Protein AF-A0A4Y8SLQ5-F1 (afdb_monomer)

Organism: NCBI:txid1524096

Structure (mmCIF, N/CA/C/O backbone):
data_AF-A0A4Y8SLQ5-F1
#
_entry.id   AF-A0A4Y8SLQ5-F1
#
loop_
_atom_site.group_PDB
_atom_site.id
_atom_site.type_symbol
_atom_site.label_atom_id
_atom_site.label_alt_id
_atom_site.label_comp_id
_atom_site.label_asym_id
_atom_site.label_entity_id
_atom_site.label_seq_id
_atom_site.pdbx_PDB_ins_code
_atom_site.Cartn_x
_atom_site.Cartn_y
_atom_site.Cartn_z
_atom_site.occupancy
_atom_site.B_iso_or_equiv
_atom_site.auth_seq_id
_atom_site.auth_comp_id
_atom_site.auth_asym_id
_atom_site.auth_atom_id
_atom_site.pdbx_PDB_model_num
ATOM 1 N N . MET A 1 1 ? 5.761 4.054 -5.992 1.00 87.19 1 MET A N 1
ATOM 2 C CA . MET A 1 1 ? 6.271 2.686 -5.705 1.00 87.19 1 MET A CA 1
ATOM 3 C C . MET A 1 1 ? 5.225 1.881 -4.939 1.00 87.19 1 MET A C 1
ATOM 5 O O . MET A 1 1 ? 4.537 2.465 -4.105 1.00 87.19 1 MET A O 1
ATOM 9 N N . ILE A 1 2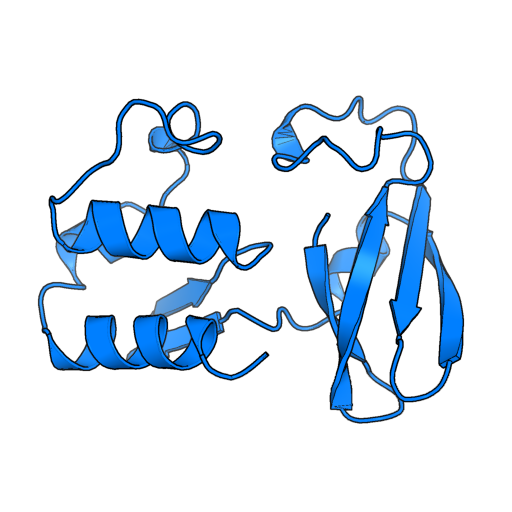 ? 5.124 0.572 -5.195 1.00 90.75 2 ILE A N 1
ATOM 10 C CA . ILE A 1 2 ? 4.231 -0.358 -4.487 1.00 90.75 2 ILE A CA 1
ATOM 11 C C . ILE A 1 2 ? 5.055 -1.483 -3.846 1.00 90.75 2 ILE A C 1
ATOM 13 O O . ILE A 1 2 ? 5.868 -2.119 -4.512 1.00 90.75 2 ILE A O 1
ATOM 17 N N . GLU A 1 3 ? 4.830 -1.748 -2.564 1.00 93.19 3 GLU A N 1
ATOM 18 C CA . GLU A 1 3 ? 5.433 -2.850 -1.815 1.00 93.19 3 GLU A CA 1
ATOM 19 C C . GLU A 1 3 ? 4.540 -4.092 -1.884 1.00 93.19 3 GLU A C 1
ATOM 21 O O . GLU A 1 3 ? 3.378 -4.089 -1.461 1.00 93.19 3 GLU A O 1
ATOM 26 N N . VAL A 1 4 ? 5.102 -5.176 -2.411 1.00 95.06 4 VAL A N 1
ATOM 27 C CA . VAL A 1 4 ? 4.393 -6.427 -2.684 1.00 95.06 4 VAL A CA 1
ATOM 28 C C . VAL A 1 4 ? 5.141 -7.646 -2.164 1.00 95.06 4 VAL A C 1
ATOM 30 O O . VAL A 1 4 ? 6.337 -7.605 -1.887 1.00 95.06 4 VAL A O 1
ATOM 33 N N . VAL A 1 5 ? 4.443 -8.772 -2.083 1.00 95.38 5 VAL A N 1
ATOM 34 C CA . VAL A 1 5 ? 5.014 -10.075 -1.751 1.00 95.38 5 VAL A CA 1
ATOM 35 C C . VAL A 1 5 ? 5.550 -10.736 -3.021 1.00 95.38 5 VAL A C 1
ATOM 37 O O . VAL A 1 5 ? 4.835 -10.904 -4.010 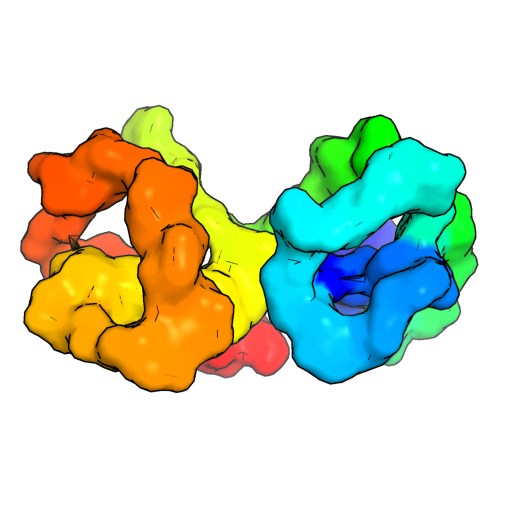1.00 95.38 5 VAL A O 1
ATOM 40 N N . CYS A 1 6 ? 6.816 -11.150 -2.996 1.00 95.00 6 CYS A N 1
ATOM 41 C CA . CYS A 1 6 ? 7.435 -11.912 -4.073 1.00 95.00 6 CYS A CA 1
ATOM 42 C C . CYS A 1 6 ? 6.800 -13.303 -4.187 1.00 95.00 6 CYS A C 1
ATOM 44 O O . CYS A 1 6 ? 6.898 -14.110 -3.263 1.00 95.00 6 CYS A O 1
ATOM 46 N N . SER A 1 7 ? 6.251 -13.634 -5.356 1.00 91.81 7 SER A N 1
ATOM 47 C CA . SER A 1 7 ? 5.664 -14.957 -5.612 1.00 91.81 7 SER A CA 1
ATOM 48 C C . SER A 1 7 ? 6.673 -16.112 -5.595 1.00 91.81 7 SER A C 1
ATOM 50 O O . SER A 1 7 ? 6.269 -17.261 -5.470 1.00 91.81 7 SER A O 1
ATOM 52 N N . SER A 1 8 ? 7.976 -15.834 -5.710 1.00 93.25 8 SER A N 1
ATOM 53 C CA . SER A 1 8 ? 9.020 -16.868 -5.752 1.00 93.25 8 SER A CA 1
ATOM 54 C C . SER A 1 8 ? 9.654 -17.179 -4.395 1.00 93.25 8 SER A C 1
ATOM 56 O O . SER A 1 8 ? 10.052 -18.316 -4.176 1.00 93.25 8 SER A O 1
ATOM 58 N N . CYS A 1 9 ? 9.769 -16.203 -3.489 1.00 94.19 9 CYS A N 1
ATOM 59 C CA . CYS A 1 9 ? 10.438 -16.398 -2.192 1.00 94.19 9 CYS A CA 1
ATOM 60 C C . CYS A 1 9 ? 9.629 -15.917 -0.985 1.00 94.19 9 CYS A C 1
ATOM 62 O O . CYS A 1 9 ? 10.154 -15.897 0.124 1.00 94.19 9 CYS A O 1
ATOM 64 N N . THR A 1 10 ? 8.390 -15.465 -1.212 1.00 93.75 10 THR A N 1
ATOM 65 C CA . THR A 1 10 ? 7.437 -14.977 -0.199 1.00 93.75 10 THR A CA 1
ATOM 66 C C . THR A 1 10 ? 7.935 -13.816 0.671 1.00 93.75 10 THR A C 1
ATOM 68 O O . THR A 1 10 ? 7.291 -13.471 1.658 1.00 93.75 10 THR A O 1
ATOM 71 N N . LYS A 1 11 ? 9.075 -13.204 0.329 1.00 93.12 11 LYS A N 1
ATOM 72 C CA . LYS A 1 11 ? 9.599 -11.993 0.971 1.00 93.12 11 LYS A CA 1
ATOM 73 C C . LYS A 1 11 ? 9.121 -10.733 0.257 1.00 93.12 11 LYS A C 1
ATOM 75 O O . LYS A 1 11 ? 8.597 -10.802 -0.855 1.00 93.12 11 LYS A O 1
ATOM 80 N N . SER A 1 12 ? 9.339 -9.585 0.888 1.00 91.50 12 SER A N 1
ATOM 81 C CA . SER A 1 12 ? 9.003 -8.280 0.328 1.00 91.50 12 SER A CA 1
ATOM 82 C C . SER A 1 12 ? 9.763 -8.001 -0.973 1.00 91.50 12 SER A C 1
ATOM 84 O O . SER A 1 12 ? 10.924 -8.373 -1.159 1.00 91.50 12 SER A O 1
ATOM 86 N N . ALA A 1 13 ? 9.072 -7.358 -1.899 1.00 94.75 13 ALA A N 1
ATOM 87 C CA . ALA A 1 13 ? 9.555 -6.919 -3.194 1.00 94.75 13 ALA A CA 1
ATOM 88 C C . ALA A 1 13 ? 8.897 -5.583 -3.549 1.00 94.75 13 ALA A C 1
ATOM 90 O O . ALA A 1 13 ? 7.935 -5.153 -2.909 1.00 94.75 13 ALA A O 1
ATOM 91 N N . LEU A 1 14 ? 9.430 -4.929 -4.575 1.00 93.12 14 LEU A N 1
ATOM 92 C CA . LEU A 1 14 ? 8.988 -3.614 -5.011 1.00 93.12 14 LEU A CA 1
ATOM 93 C C . LEU A 1 14 ? 8.488 -3.679 -6.448 1.00 93.12 14 LEU A C 1
ATOM 95 O O . LEU A 1 14 ? 9.106 -4.320 -7.295 1.00 93.12 14 LEU A O 1
ATOM 99 N N . LEU A 1 15 ? 7.393 -2.976 -6.708 1.00 92.25 15 LEU A N 1
ATOM 100 C CA . LEU A 1 15 ? 6.952 -2.564 -8.032 1.00 92.25 15 LEU A CA 1
ATOM 101 C C . LEU A 1 15 ? 7.216 -1.063 -8.166 1.00 92.25 15 LEU A C 1
ATOM 103 O O . LEU A 1 15 ? 6.715 -0.247 -7.382 1.00 92.25 15 LEU A O 1
ATOM 107 N N . ILE A 1 16 ? 8.017 -0.695 -9.155 1.00 89.62 16 ILE A N 1
ATOM 108 C CA . ILE A 1 16 ? 8.427 0.684 -9.419 1.00 89.62 16 ILE A CA 1
ATOM 109 C C . ILE A 1 16 ? 7.930 1.048 -10.810 1.00 89.62 16 ILE A C 1
ATOM 111 O O . ILE A 1 16 ? 8.101 0.277 -11.745 1.00 89.62 16 ILE A O 1
ATOM 115 N N . HIS A 1 17 ? 7.277 2.196 -10.948 1.00 87.56 17 HIS A N 1
ATOM 116 C CA . HIS A 1 17 ? 6.856 2.669 -12.259 1.00 87.56 17 HIS A CA 1
ATOM 117 C C . HIS A 1 17 ? 8.097 3.070 -13.064 1.00 87.56 17 HIS A C 1
ATOM 119 O O . HIS A 1 17 ? 8.899 3.856 -12.560 1.00 87.56 17 HIS A O 1
ATOM 125 N N . SER A 1 18 ? 8.268 2.541 -14.277 1.00 84.06 18 SER A N 1
ATOM 126 C CA . SER A 1 18 ? 9.534 2.652 -15.024 1.00 84.06 18 SER A CA 1
ATOM 127 C C . SER A 1 18 ? 9.914 4.090 -15.385 1.00 84.06 18 SER A C 1
ATOM 129 O O . SER A 1 18 ? 11.090 4.411 -15.503 1.00 84.06 18 SER A O 1
ATOM 131 N N . GLU A 1 19 ? 8.920 4.963 -15.548 1.00 79.06 19 GLU A N 1
ATOM 132 C CA . GLU A 1 19 ? 9.119 6.358 -15.969 1.00 79.06 19 GLU A CA 1
ATOM 133 C C . GLU A 1 19 ? 8.915 7.372 -14.838 1.00 79.06 19 GLU A C 1
ATOM 135 O O . GLU A 1 19 ? 9.105 8.571 -15.036 1.00 79.06 19 GLU A O 1
ATOM 140 N N . ALA A 1 20 ? 8.530 6.919 -13.640 1.00 73.69 20 ALA A N 1
ATOM 141 C CA . ALA A 1 20 ? 8.365 7.834 -12.518 1.00 73.69 20 ALA A CA 1
ATOM 142 C C . ALA A 1 20 ? 9.707 8.017 -11.797 1.00 73.69 20 ALA A C 1
ATOM 144 O O . ALA A 1 20 ? 10.390 7.026 -11.521 1.00 73.69 20 ALA A O 1
ATOM 145 N N . PRO A 1 21 ? 10.081 9.252 -11.417 1.00 70.81 21 PRO A N 1
ATOM 146 C CA . PRO A 1 21 ? 11.204 9.464 -10.519 1.00 70.81 21 PRO A CA 1
ATOM 147 C C . PRO A 1 21 ? 11.043 8.632 -9.242 1.00 70.81 21 PRO A C 1
ATOM 149 O O . PRO A 1 21 ? 9.950 8.533 -8.685 1.00 70.81 21 PRO A O 1
ATOM 152 N N . VAL A 1 22 ? 12.146 8.079 -8.731 1.00 67.06 22 VAL A N 1
ATOM 153 C CA . VAL A 1 22 ? 12.153 7.248 -7.507 1.00 67.06 22 VAL A CA 1
ATOM 154 C C . VAL A 1 22 ? 11.618 8.012 -6.285 1.00 67.06 22 VAL A C 1
ATOM 156 O O . VAL A 1 22 ? 11.147 7.409 -5.325 1.00 67.06 22 VAL A O 1
ATOM 159 N N . THR A 1 23 ? 11.649 9.344 -6.337 1.00 67.81 23 THR A N 1
ATOM 160 C CA . THR A 1 23 ? 11.131 10.254 -5.310 1.00 67.81 23 THR A CA 1
ATOM 161 C C . THR A 1 23 ? 9.603 10.365 -5.286 1.00 67.81 23 THR A C 1
ATOM 163 O O . THR A 1 23 ? 9.061 10.931 -4.340 1.00 67.81 23 THR A O 1
ATOM 166 N N . VAL A 1 24 ? 8.891 9.837 -6.290 1.00 67.06 24 VAL A N 1
ATOM 167 C CA . VAL A 1 24 ? 7.422 9.854 -6.332 1.00 67.06 24 VAL A CA 1
ATOM 168 C C . VAL A 1 24 ? 6.860 8.765 -5.418 1.00 67.06 24 VAL A C 1
ATOM 170 O O . VAL A 1 24 ? 6.868 7.565 -5.726 1.00 67.06 24 VAL A O 1
ATOM 173 N N . GLU A 1 25 ? 6.330 9.195 -4.275 1.00 67.12 25 GLU A N 1
ATOM 174 C CA . GLU A 1 25 ? 5.692 8.301 -3.307 1.00 67.12 25 GLU A CA 1
ATOM 175 C C . GLU A 1 25 ? 4.265 7.917 -3.718 1.00 67.12 25 GLU A C 1
ATOM 177 O O . GLU A 1 25 ? 3.864 6.762 -3.538 1.00 67.12 25 GLU A O 1
ATOM 182 N N . HIS A 1 26 ? 3.520 8.854 -4.312 1.00 69.44 26 HIS A N 1
ATOM 183 C CA . HIS A 1 26 ? 2.114 8.712 -4.706 1.00 69.44 26 HIS A CA 1
ATOM 184 C C . HIS A 1 26 ? 2.040 8.433 -6.199 1.00 69.44 26 HIS A C 1
ATOM 186 O O . HIS A 1 26 ? 2.258 9.295 -7.037 1.00 69.44 26 HIS A O 1
ATOM 192 N N . PHE A 1 27 ? 1.727 7.196 -6.555 1.00 64.31 27 PHE A N 1
ATOM 193 C CA . PHE A 1 27 ? 1.617 6.776 -7.954 1.00 64.31 27 PHE A CA 1
ATOM 194 C C . PHE A 1 27 ? 0.237 7.113 -8.561 1.00 64.31 27 PHE A C 1
ATOM 196 O O . PHE A 1 27 ? -0.018 6.771 -9.710 1.00 64.31 27 PHE A O 1
ATOM 203 N N . LEU A 1 28 ? -0.654 7.757 -7.792 1.00 62.59 28 LEU A N 1
ATOM 204 C CA . LEU A 1 28 ? -1.993 8.170 -8.234 1.00 62.59 28 LEU A CA 1
ATOM 205 C C . LEU A 1 28 ? -1.958 9.330 -9.244 1.00 62.59 28 LEU A C 1
ATOM 207 O O . LEU A 1 28 ? -2.942 9.527 -9.952 1.00 62.59 28 LEU A O 1
ATOM 211 N N . ASP A 1 29 ? -0.825 10.031 -9.339 1.00 55.25 29 ASP A N 1
ATOM 212 C CA . ASP A 1 29 ? -0.604 11.158 -10.256 1.00 55.25 29 ASP A CA 1
ATOM 213 C C . ASP A 1 29 ? 0.192 10.769 -11.513 1.00 55.25 29 ASP A C 1
ATOM 215 O O . ASP A 1 29 ? 0.564 11.633 -12.308 1.00 55.25 29 ASP A O 1
ATOM 219 N N . ILE A 1 30 ? 0.511 9.484 -11.696 1.00 61.94 30 ILE A N 1
ATOM 220 C CA . ILE A 1 30 ? 1.301 9.045 -12.847 1.00 61.94 30 ILE A CA 1
ATOM 221 C C . ILE A 1 30 ? 0.406 9.009 -14.086 1.00 61.94 30 ILE A C 1
ATOM 223 O O . ILE A 1 30 ? -0.663 8.395 -14.079 1.00 61.94 30 ILE A O 1
ATOM 227 N N . ASP A 1 31 ? 0.865 9.670 -15.149 1.00 56.09 31 ASP A N 1
ATOM 228 C CA . ASP A 1 31 ? 0.221 9.650 -16.457 1.00 56.09 31 ASP A CA 1
ATOM 229 C C . ASP A 1 31 ? 0.062 8.200 -16.947 1.00 56.09 31 ASP A C 1
ATOM 231 O O . ASP A 1 31 ? 1.025 7.442 -17.052 1.00 56.09 31 ASP A O 1
ATOM 235 N N . TYR A 1 32 ? -1.177 7.811 -17.252 1.00 55.62 32 TYR A N 1
ATOM 236 C CA . TYR A 1 32 ? -1.563 6.455 -17.665 1.00 55.62 32 TYR A CA 1
ATOM 237 C C . TYR A 1 32 ? -1.013 6.049 -19.047 1.00 55.62 32 TYR A C 1
ATOM 239 O O . TYR A 1 32 ? -1.353 4.969 -19.552 1.00 55.62 32 TYR A O 1
ATOM 247 N N . SER A 1 33 ? -0.222 6.918 -19.682 1.00 54.41 33 SER A N 1
ATOM 248 C CA . SER A 1 33 ? 0.432 6.693 -20.969 1.00 54.41 33 SER A CA 1
ATOM 249 C C . SER A 1 33 ? 1.493 5.593 -20.890 1.00 54.41 33 SER A C 1
ATOM 251 O O . SER A 1 33 ? 1.560 4.757 -21.794 1.00 54.41 33 SER A O 1
ATOM 253 N N . SER A 1 34 ? 2.227 5.503 -19.776 1.00 64.19 34 SER A N 1
ATOM 254 C CA . SER A 1 34 ? 3.107 4.373 -19.490 1.00 64.19 34 SER A CA 1
ATOM 255 C C . SER A 1 34 ? 2.464 3.448 -18.469 1.00 64.19 34 SER A C 1
ATOM 257 O O . SER A 1 34 ? 2.089 3.831 -17.367 1.00 64.19 34 SER A O 1
ATOM 259 N N . ARG A 1 35 ? 2.280 2.189 -18.864 1.00 77.69 35 ARG A N 1
ATOM 260 C CA . ARG A 1 35 ? 1.720 1.139 -17.999 1.00 77.69 35 ARG A CA 1
ATOM 261 C C . ARG A 1 35 ? 2.793 0.179 -17.523 1.00 77.69 35 ARG A C 1
ATOM 263 O O . ARG A 1 35 ? 2.463 -0.915 -17.080 1.00 77.69 35 ARG A O 1
ATOM 270 N N . ILE A 1 36 ? 4.061 0.547 -17.662 1.00 88.88 36 ILE A N 1
ATOM 271 C CA . ILE A 1 36 ? 5.180 -0.359 -17.456 1.00 88.88 36 ILE A CA 1
ATOM 272 C C . ILE A 1 36 ? 5.700 -0.213 -16.026 1.00 88.88 36 ILE A C 1
ATOM 274 O O . ILE A 1 36 ? 5.989 0.876 -15.532 1.00 88.88 36 ILE A O 1
ATOM 278 N N . TRP A 1 37 ? 5.805 -1.349 -15.345 1.00 90.88 37 TRP A N 1
ATOM 279 C CA . TRP A 1 37 ? 6.294 -1.444 -13.980 1.00 90.88 37 TRP A CA 1
ATOM 280 C C . TRP A 1 37 ? 7.443 -2.436 -13.902 1.00 90.88 37 TRP A C 1
ATOM 282 O O . TRP A 1 37 ? 7.406 -3.520 -14.480 1.00 90.88 37 TRP A O 1
ATOM 292 N N . GLU A 1 38 ? 8.457 -2.083 -13.132 1.00 92.81 38 GLU A N 1
ATOM 293 C CA . GLU A 1 38 ? 9.575 -2.948 -12.809 1.00 92.81 38 GLU A CA 1
ATOM 294 C C . GLU A 1 38 ? 9.328 -3.624 -11.466 1.00 92.81 38 GLU A C 1
ATOM 296 O O . GLU A 1 38 ? 9.247 -2.978 -10.420 1.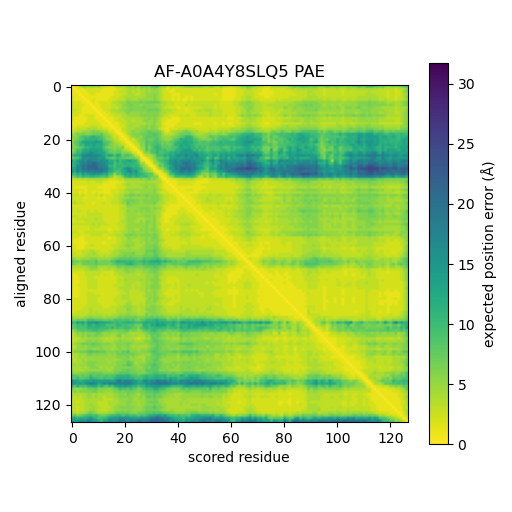00 92.81 38 GLU A O 1
ATOM 301 N N . PHE A 1 39 ? 9.224 -4.946 -11.494 1.00 94.31 39 PHE A N 1
ATOM 302 C CA . PHE A 1 39 ? 9.251 -5.782 -10.309 1.00 94.31 39 PHE A CA 1
ATOM 303 C C . PHE A 1 39 ? 10.697 -6.108 -9.943 1.00 94.31 39 PHE A C 1
ATOM 305 O O . PHE A 1 39 ? 11.433 -6.677 -10.750 1.00 94.31 39 PHE A O 1
ATOM 312 N N . ASN A 1 40 ? 11.067 -5.835 -8.695 1.00 94.25 40 ASN A N 1
ATOM 313 C CA . ASN A 1 40 ? 12.389 -6.105 -8.146 1.00 94.25 40 ASN A CA 1
ATOM 314 C C . ASN A 1 40 ? 12.269 -6.744 -6.754 1.00 94.25 40 ASN A C 1
ATOM 316 O O . ASN A 1 40 ? 11.805 -6.114 -5.801 1.00 94.25 40 ASN A O 1
ATOM 320 N N . CYS A 1 41 ? 12.718 -7.994 -6.607 1.00 94.94 41 CYS A N 1
ATOM 321 C CA . CYS A 1 41 ? 12.854 -8.642 -5.303 1.00 94.94 41 CYS A CA 1
ATOM 322 C C . CYS A 1 41 ? 14.317 -8.657 -4.857 1.00 94.94 41 CYS A C 1
ATOM 324 O O . CYS A 1 41 ? 15.149 -9.317 -5.474 1.00 94.94 41 CYS A O 1
ATOM 326 N N . ILE A 1 42 ? 14.621 -7.998 -3.740 1.00 90.00 42 ILE A N 1
ATOM 327 C CA . ILE A 1 42 ? 15.990 -7.923 -3.205 1.00 90.00 42 ILE A CA 1
ATOM 328 C C . ILE A 1 42 ? 16.466 -9.232 -2.557 1.00 90.00 42 ILE A C 1
ATOM 330 O O . ILE A 1 42 ? 17.664 -9.453 -2.441 1.00 90.00 42 ILE A O 1
ATOM 334 N N . HIS A 1 43 ? 15.546 -10.119 -2.161 1.00 93.62 43 HIS A N 1
ATOM 335 C CA . HIS A 1 43 ? 15.887 -11.360 -1.459 1.00 93.62 43 HIS A CA 1
ATOM 336 C C . HIS A 1 43 ? 16.274 -12.504 -2.398 1.00 93.62 43 HIS A C 1
ATOM 338 O O . HIS A 1 43 ? 17.249 -13.200 -2.144 1.00 93.62 43 HIS A O 1
ATOM 344 N N . CYS A 1 44 ? 15.508 -12.714 -3.473 1.00 95.38 44 CYS A N 1
ATOM 345 C CA . CYS A 1 44 ? 15.796 -13.758 -4.466 1.00 95.38 44 CYS A CA 1
ATOM 346 C C . CYS A 1 44 ? 16.360 -13.206 -5.780 1.00 95.38 44 CYS A C 1
ATOM 348 O O . CYS A 1 44 ? 16.532 -13.960 -6.732 1.00 95.38 44 CYS A O 1
ATOM 350 N N . LEU A 1 45 ? 16.603 -11.892 -5.848 1.00 94.75 45 LEU A N 1
ATOM 351 C CA . LEU A 1 45 ? 17.143 -11.174 -7.008 1.00 94.75 45 LEU A CA 1
ATOM 352 C C . LEU A 1 45 ? 16.298 -11.283 -8.286 1.00 94.75 45 LEU A C 1
ATOM 354 O O . LEU A 1 45 ? 16.744 -10.876 -9.357 1.00 94.75 45 LEU A O 1
ATOM 358 N N . LYS A 1 46 ? 15.064 -11.790 -8.191 1.00 94.50 46 LYS A N 1
ATOM 359 C CA . LYS A 1 46 ? 14.142 -11.855 -9.322 1.00 94.50 46 LYS A CA 1
ATOM 360 C C . LYS A 1 46 ? 13.773 -10.445 -9.773 1.00 94.50 46 LYS A C 1
ATOM 362 O O . LYS A 1 46 ? 13.307 -9.637 -8.965 1.00 94.50 46 LYS A O 1
ATOM 367 N N . ARG A 1 47 ? 13.937 -10.199 -11.072 1.00 95.25 47 ARG A N 1
ATOM 368 C CA . ARG A 1 47 ? 13.570 -8.955 -11.751 1.00 95.25 47 ARG A CA 1
ATOM 369 C C . ARG A 1 47 ? 12.693 -9.272 -12.948 1.00 95.25 47 ARG A C 1
ATOM 371 O O . ARG A 1 47 ? 12.956 -10.253 -13.643 1.00 95.25 47 ARG A O 1
ATOM 378 N N . MET A 1 48 ? 11.651 -8.485 -13.168 1.00 95.00 48 MET A N 1
ATOM 379 C CA . MET A 1 48 ? 10.822 -8.595 -14.367 1.00 95.00 48 MET A CA 1
ATOM 380 C C . MET A 1 48 ? 10.059 -7.305 -14.622 1.00 95.00 48 MET A C 1
ATOM 382 O O . MET A 1 48 ? 9.780 -6.547 -13.699 1.00 95.00 48 MET A O 1
ATOM 386 N N . THR A 1 49 ? 9.683 -7.096 -15.872 1.00 94.44 49 THR A N 1
ATOM 387 C CA . THR A 1 49 ? 8.790 -6.012 -16.266 1.00 94.44 49 THR A CA 1
ATOM 388 C C . THR A 1 49 ? 7.364 -6.543 -16.320 1.00 94.44 49 THR A C 1
ATOM 390 O O . THR A 1 49 ? 7.139 -7.654 -16.801 1.00 94.44 49 THR A O 1
ATOM 393 N N . VAL A 1 50 ? 6.408 -5.774 -15.808 1.00 92.62 50 VAL A N 1
ATOM 394 C CA . VAL A 1 50 ? 4.984 -6.121 -15.791 1.00 92.62 50 VAL A CA 1
ATOM 395 C C . VAL A 1 50 ? 4.145 -4.932 -16.235 1.00 92.62 50 VAL A C 1
ATOM 397 O O . VAL A 1 50 ? 4.538 -3.780 -16.047 1.00 92.62 50 VAL A O 1
ATOM 400 N N . LEU A 1 51 ? 2.974 -5.208 -16.805 1.00 90.25 51 LEU A N 1
ATOM 401 C CA . LEU A 1 51 ? 2.000 -4.160 -17.100 1.00 90.25 51 LEU A CA 1
ATOM 402 C C . LEU A 1 51 ? 1.206 -3.775 -15.843 1.00 90.25 51 LEU A C 1
ATOM 404 O O . LEU A 1 51 ? 1.057 -4.573 -14.914 1.00 90.25 51 LEU A O 1
ATOM 408 N N . TRP A 1 52 ? 0.645 -2.565 -15.823 1.00 85.88 52 TRP A N 1
ATOM 409 C CA . TRP A 1 52 ? -0.187 -2.054 -14.730 1.00 85.88 52 TRP A CA 1
ATOM 410 C C . TRP A 1 52 ? -1.292 -3.037 -14.333 1.00 85.88 52 TRP A C 1
ATOM 412 O O . TRP A 1 52 ? -1.501 -3.307 -13.152 1.00 85.88 52 TRP A O 1
ATOM 422 N N . GLU A 1 53 ? -1.978 -3.627 -15.306 1.00 86.62 53 GLU A N 1
ATOM 423 C CA . GLU A 1 53 ? -3.058 -4.585 -15.080 1.00 86.62 53 GLU A CA 1
ATOM 424 C C . GLU A 1 53 ? -2.568 -5.838 -14.342 1.00 86.62 53 GLU A C 1
ATOM 426 O O . GLU A 1 53 ? -3.314 -6.451 -13.576 1.00 86.62 53 GLU A O 1
ATOM 431 N N . GLU A 1 54 ? -1.299 -6.198 -14.527 1.00 90.19 54 GLU A N 1
ATOM 432 C CA . GLU A 1 54 ? -0.666 -7.352 -13.901 1.00 90.19 54 GLU A CA 1
ATOM 433 C C . GLU A 1 54 ? -0.179 -7.074 -12.482 1.00 90.19 54 GLU A C 1
ATOM 435 O O . GLU A 1 54 ? -0.048 -8.015 -11.699 1.00 90.19 54 GLU A O 1
ATOM 440 N N . THR A 1 55 ? 0.012 -5.805 -12.107 1.00 88.69 55 THR A N 1
ATOM 441 C CA . THR A 1 55 ? 0.361 -5.426 -10.725 1.00 88.69 55 THR A CA 1
ATOM 442 C C . THR A 1 55 ? -0.686 -5.917 -9.721 1.00 88.69 55 THR A C 1
ATOM 444 O O . THR A 1 55 ? -0.343 -6.314 -8.610 1.00 88.69 55 THR A O 1
ATOM 447 N N . LYS A 1 56 ? -1.956 -6.017 -10.141 1.00 87.44 56 LYS A N 1
ATOM 448 C CA . LYS A 1 56 ? -3.074 -6.530 -9.330 1.00 87.44 56 LYS A CA 1
ATOM 449 C C . LYS A 1 56 ? -2.938 -8.010 -8.960 1.00 87.44 56 LYS A C 1
ATOM 451 O O . LYS A 1 56 ? -3.609 -8.468 -8.041 1.00 87.44 56 LYS A O 1
ATOM 456 N N . LYS A 1 57 ? -2.089 -8.767 -9.667 1.00 90.81 57 LYS A N 1
ATOM 457 C CA . LYS A 1 57 ? -1.805 -10.181 -9.365 1.00 90.81 57 LYS A CA 1
ATOM 458 C C . LYS A 1 57 ? -0.902 -10.330 -8.134 1.00 90.81 57 LYS A C 1
ATOM 460 O O . LYS A 1 57 ? -0.826 -11.414 -7.559 1.00 90.81 57 LYS A O 1
ATOM 465 N N . PHE A 1 58 ? -0.205 -9.267 -7.733 1.00 93.12 58 PHE A N 1
ATOM 466 C CA . PHE A 1 58 ? 0.695 -9.288 -6.589 1.00 93.12 58 PHE A CA 1
ATOM 467 C C . PHE A 1 58 ? -0.062 -8.969 -5.299 1.00 93.12 58 PHE A C 1
ATOM 469 O O . PHE A 1 58 ? -0.859 -8.037 -5.228 1.00 93.12 58 PHE A O 1
ATOM 476 N N . SER A 1 59 ? 0.217 -9.731 -4.241 1.00 94.19 59 SER A N 1
ATOM 477 C CA . SER A 1 59 ? -0.283 -9.392 -2.908 1.00 94.19 59 SER A CA 1
ATOM 478 C C . SER A 1 59 ? 0.493 -8.212 -2.343 1.00 94.19 59 SER A C 1
ATOM 480 O O . SER A 1 59 ? 1.719 -8.241 -2.337 1.00 94.19 59 SER A O 1
ATOM 482 N N . LEU A 1 60 ? -0.212 -7.211 -1.818 1.00 94.12 60 LEU A N 1
ATOM 483 C CA . LEU A 1 60 ? 0.410 -6.120 -1.069 1.00 94.12 60 LEU A CA 1
ATOM 484 C C . LEU A 1 60 ? 1.058 -6.646 0.213 1.00 94.12 60 LEU A C 1
ATOM 486 O O . LEU A 1 60 ? 0.480 -7.496 0.896 1.00 94.12 60 LEU A O 1
ATOM 490 N N . THR A 1 61 ? 2.225 -6.100 0.550 1.00 93.94 61 THR A N 1
ATOM 491 C CA . THR A 1 61 ? 2.910 -6.395 1.818 1.00 93.94 61 THR A CA 1
ATOM 492 C C . THR A 1 61 ? 2.200 -5.727 2.992 1.00 93.94 61 THR A C 1
ATOM 494 O O . THR A 1 61 ? 2.021 -6.330 4.048 1.00 93.94 61 THR A O 1
ATOM 497 N N . ASN A 1 62 ? 1.737 -4.491 2.800 1.00 93.44 62 ASN A N 1
ATOM 498 C CA . ASN A 1 62 ? 1.123 -3.692 3.855 1.00 93.44 62 ASN A CA 1
ATOM 499 C C . ASN A 1 62 ? -0.394 -3.883 3.883 1.00 93.44 62 ASN A C 1
ATOM 501 O O . ASN A 1 62 ? -1.134 -2.959 3.555 1.00 93.44 62 ASN A O 1
ATOM 505 N N . LYS A 1 63 ? -0.874 -5.080 4.232 1.00 93.25 63 LYS A N 1
ATOM 506 C CA . LYS A 1 63 ? -2.312 -5.350 4.390 1.00 93.25 63 LYS A CA 1
ATOM 507 C C . LYS A 1 63 ? -2.620 -6.125 5.669 1.00 93.25 63 LYS A C 1
ATOM 509 O O . LYS A 1 63 ? -1.847 -6.987 6.074 1.00 93.25 63 LYS A O 1
ATOM 514 N N . VAL A 1 64 ? -3.769 -5.840 6.278 1.00 91.31 64 VAL A N 1
ATOM 515 C CA . VAL A 1 64 ? -4.315 -6.552 7.441 1.00 91.31 64 VAL A CA 1
ATOM 516 C C . VAL A 1 64 ? -5.799 -6.814 7.220 1.00 91.31 64 VAL A C 1
ATOM 518 O O . VAL A 1 64 ? -6.553 -5.913 6.851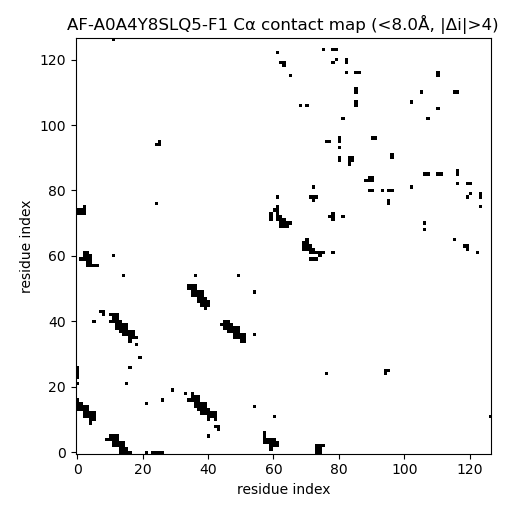 1.00 91.31 64 VAL A O 1
ATOM 521 N N . GLU A 1 65 ? -6.221 -8.043 7.495 1.00 90.62 65 GLU A N 1
ATOM 522 C CA . GLU A 1 65 ? -7.629 -8.436 7.522 1.00 90.62 65 GLU A CA 1
ATOM 523 C C . GLU A 1 65 ? -8.206 -8.215 8.929 1.00 90.62 65 GLU A C 1
ATOM 525 O O . GLU A 1 65 ? -7.648 -8.671 9.935 1.00 90.62 65 GLU A O 1
ATOM 530 N N . ILE A 1 66 ? -9.309 -7.470 9.015 1.00 85.06 66 ILE A N 1
ATOM 531 C CA . ILE A 1 66 ? -9.990 -7.094 10.259 1.00 85.06 66 ILE A CA 1
ATOM 532 C C . ILE A 1 66 ? -11.480 -7.391 10.088 1.00 85.06 66 ILE A C 1
ATOM 534 O O . ILE A 1 66 ? -12.238 -6.594 9.533 1.00 85.06 66 ILE A O 1
ATOM 538 N N . GLY A 1 67 ? -11.911 -8.560 10.568 1.00 82.62 67 GLY A N 1
ATOM 539 C CA . GLY A 1 67 ? -13.268 -9.044 10.316 1.00 82.62 67 GLY A CA 1
ATOM 540 C C . GLY A 1 67 ? -13.504 -9.191 8.812 1.00 82.62 67 GLY A C 1
ATOM 541 O O . GLY A 1 67 ? -12.770 -9.914 8.149 1.00 82.62 67 GLY A O 1
ATOM 542 N N . ASN A 1 68 ? -14.485 -8.461 8.280 1.00 85.69 68 ASN A N 1
ATOM 543 C CA . ASN A 1 68 ? -14.822 -8.468 6.850 1.00 85.69 68 ASN A CA 1
ATOM 544 C C . ASN A 1 68 ? -14.169 -7.316 6.063 1.00 85.69 68 ASN A C 1
ATOM 546 O O . ASN A 1 68 ? -14.497 -7.106 4.899 1.00 85.69 68 ASN A O 1
ATOM 550 N N . GLU A 1 69 ? -13.292 -6.533 6.695 1.00 87.69 69 GLU A N 1
ATOM 551 C CA . GLU A 1 69 ? -12.598 -5.413 6.061 1.00 87.69 69 GLU A CA 1
ATOM 552 C C . GLU A 1 69 ? -11.126 -5.767 5.834 1.00 87.69 69 GLU A C 1
ATOM 554 O O . GLU A 1 69 ? -10.476 -6.379 6.683 1.00 87.69 69 GLU A O 1
ATOM 559 N N . VAL A 1 70 ? -10.576 -5.321 4.707 1.00 91.81 70 VAL A N 1
ATOM 560 C CA . VAL A 1 70 ? -9.138 -5.387 4.436 1.00 91.81 70 VAL A CA 1
ATOM 561 C C . VAL A 1 70 ? -8.603 -3.968 4.451 1.00 91.81 70 VAL A C 1
ATOM 563 O O . VAL A 1 70 ? -8.950 -3.168 3.582 1.00 91.81 70 VAL A O 1
ATOM 566 N N . VAL A 1 71 ? -7.763 -3.658 5.434 1.00 92.62 71 VAL A N 1
ATOM 567 C CA . VAL A 1 71 ? -6.999 -2.408 5.454 1.00 92.62 71 VAL A CA 1
ATOM 568 C C . VAL A 1 71 ? -5.695 -2.660 4.745 1.00 92.62 71 VAL A C 1
ATOM 570 O O . VAL A 1 71 ? -5.012 -3.642 5.033 1.00 92.62 71 VAL A O 1
ATOM 573 N N . TRP A 1 72 ? -5.338 -1.786 3.819 1.00 93.44 72 TRP A N 1
ATOM 574 C CA . TRP A 1 72 ? -4.135 -1.973 3.035 1.00 93.44 72 TRP A CA 1
ATOM 575 C C . TRP A 1 72 ? -3.514 -0.639 2.639 1.00 93.44 72 TRP A C 1
ATOM 577 O O . TRP A 1 72 ? -4.174 0.400 2.611 1.00 93.44 72 TRP A O 1
ATOM 587 N N . ALA A 1 73 ? -2.225 -0.682 2.326 1.00 92.75 73 ALA A N 1
ATOM 588 C CA . ALA A 1 73 ? -1.457 0.452 1.862 1.00 92.75 73 ALA A CA 1
ATOM 589 C C . ALA A 1 73 ? -0.515 0.054 0.722 1.00 92.75 73 ALA A C 1
ATOM 591 O O . ALA A 1 73 ? -0.018 -1.069 0.666 1.00 92.75 73 ALA A O 1
ATOM 592 N N . TRP A 1 74 ? -0.244 0.999 -0.176 1.00 91.00 74 TRP A N 1
ATOM 593 C CA . TRP A 1 74 ? 0.666 0.795 -1.297 1.00 91.00 74 TRP A CA 1
ATOM 594 C C . TRP A 1 74 ? 2.124 0.651 -0.869 1.00 91.00 74 TRP A C 1
ATOM 596 O O . TRP A 1 74 ? 2.853 -0.130 -1.463 1.00 91.00 74 TRP A O 1
ATOM 606 N N . ASN A 1 75 ? 2.551 1.377 0.160 1.00 91.38 75 ASN A N 1
ATOM 607 C CA . ASN A 1 75 ? 3.891 1.306 0.739 1.00 91.38 75 ASN A CA 1
ATOM 608 C C . ASN A 1 75 ? 3.855 1.734 2.217 1.00 91.38 75 ASN A C 1
ATOM 610 O O . ASN A 1 75 ? 2.818 2.199 2.704 1.00 91.38 75 ASN A O 1
ATOM 614 N N . LYS A 1 76 ? 4.979 1.598 2.925 1.00 91.00 76 LYS A N 1
ATOM 615 C CA . LYS A 1 76 ? 5.125 2.004 4.331 1.00 91.00 76 LYS A CA 1
ATOM 616 C C . LYS A 1 76 ? 4.724 3.447 4.620 1.00 91.00 76 LYS A C 1
ATOM 618 O O . LYS A 1 76 ? 4.057 3.682 5.622 1.00 91.00 76 LYS A O 1
ATOM 623 N N . ASN A 1 77 ? 5.088 4.403 3.765 1.00 91.06 77 ASN A N 1
ATOM 624 C CA . ASN A 1 77 ? 4.774 5.818 4.001 1.00 91.06 77 ASN A CA 1
ATOM 625 C C . ASN A 1 77 ? 3.261 6.059 3.917 1.00 91.06 77 ASN A C 1
ATOM 627 O O . ASN A 1 77 ? 2.693 6.755 4.756 1.00 91.06 77 ASN A O 1
ATOM 631 N N . HIS A 1 78 ? 2.582 5.399 2.975 1.00 92.19 78 HIS A N 1
ATOM 632 C CA . HIS A 1 78 ? 1.122 5.401 2.927 1.00 92.19 78 HIS A CA 1
ATOM 633 C C . HIS A 1 78 ? 0.502 4.741 4.169 1.00 92.19 78 HIS A C 1
ATOM 635 O O . HIS A 1 78 ? -0.459 5.264 4.729 1.00 92.19 78 HIS A O 1
ATOM 641 N N . LEU A 1 79 ? 1.060 3.615 4.634 1.00 93.62 79 LEU A N 1
ATOM 642 C CA . LEU A 1 79 ? 0.586 2.940 5.845 1.00 93.62 79 LEU A CA 1
ATOM 643 C C . LEU A 1 79 ? 0.741 3.830 7.087 1.00 93.62 79 LEU A C 1
ATOM 645 O O . LEU A 1 79 ? -0.192 3.929 7.881 1.00 93.62 79 LEU A O 1
ATOM 649 N N . ALA A 1 80 ? 1.886 4.496 7.242 1.00 92.75 80 ALA A N 1
ATOM 650 C CA . ALA A 1 80 ? 2.155 5.410 8.349 1.00 92.75 80 ALA A CA 1
ATOM 651 C C . ALA A 1 80 ? 1.155 6.575 8.370 1.00 92.75 80 ALA A C 1
ATOM 653 O O . ALA A 1 80 ? 0.627 6.919 9.429 1.00 92.75 80 ALA A O 1
ATOM 654 N N . PHE A 1 81 ? 0.827 7.122 7.196 1.00 93.31 81 PHE A N 1
ATOM 655 C CA . PHE A 1 81 ? -0.209 8.140 7.070 1.00 93.31 81 PHE A CA 1
ATOM 656 C C . PHE A 1 81 ? -1.605 7.611 7.437 1.00 93.31 81 PHE A C 1
ATOM 658 O O . PHE A 1 81 ? -2.323 8.253 8.198 1.00 93.31 81 PHE A O 1
ATOM 665 N N . ILE A 1 82 ? -1.993 6.416 6.977 1.00 92.62 82 ILE A N 1
ATOM 666 C CA . ILE A 1 82 ? -3.273 5.804 7.378 1.00 92.62 82 ILE A CA 1
ATOM 667 C C . ILE A 1 82 ? -3.343 5.635 8.901 1.00 92.62 82 ILE A C 1
ATOM 669 O O . ILE A 1 82 ? -4.367 5.952 9.507 1.00 92.62 82 ILE A O 1
ATOM 673 N N . VAL A 1 83 ? -2.266 5.161 9.533 1.00 93.00 83 VAL A N 1
ATOM 674 C CA . VAL A 1 83 ? -2.207 4.989 10.991 1.00 93.00 83 VAL A CA 1
ATOM 675 C C . VAL A 1 83 ? -2.375 6.327 11.715 1.00 93.00 83 VAL A C 1
ATOM 677 O O . VAL A 1 83 ? -3.159 6.390 12.662 1.00 93.00 83 VAL A O 1
ATOM 680 N N . SER A 1 84 ? -1.711 7.398 11.267 1.00 92.75 84 SER A N 1
ATOM 681 C CA . SER A 1 84 ? -1.846 8.720 11.897 1.00 92.75 84 SER A CA 1
ATOM 682 C C . SER A 1 84 ? -3.269 9.274 11.767 1.00 92.75 84 SER A C 1
ATOM 684 O O . SER A 1 84 ? -3.832 9.767 12.747 1.00 92.75 84 SER A O 1
ATOM 686 N N . VAL A 1 85 ? -3.911 9.089 10.608 1.00 92.88 85 VAL A N 1
ATOM 687 C CA . VAL A 1 85 ? -5.319 9.458 10.395 1.00 92.88 85 VAL A CA 1
ATOM 688 C C . VAL A 1 85 ? -6.250 8.665 11.319 1.00 92.88 85 VAL A C 1
ATOM 690 O O . VAL A 1 85 ? -7.123 9.255 11.957 1.00 92.88 85 VAL A O 1
ATOM 693 N N . LEU A 1 86 ? -6.061 7.346 11.445 1.00 91.06 86 LEU A N 1
ATOM 694 C CA . LEU A 1 86 ? -6.874 6.498 12.330 1.00 91.06 86 LEU A CA 1
ATOM 695 C C . LEU A 1 86 ? -6.707 6.865 13.814 1.00 91.06 86 LEU A C 1
ATOM 697 O O . LEU A 1 86 ? -7.672 6.789 14.576 1.00 91.06 86 LEU A O 1
ATOM 701 N N . LYS A 1 87 ? -5.512 7.311 14.216 1.00 90.81 87 LYS A N 1
ATOM 702 C CA . LYS A 1 87 ? -5.229 7.822 15.565 1.00 90.81 87 LYS A CA 1
ATOM 703 C C . LYS A 1 87 ? -5.714 9.250 15.815 1.00 90.81 87 LYS A C 1
ATOM 705 O O . LYS A 1 87 ? -5.692 9.692 16.958 1.00 90.81 87 LYS A O 1
ATOM 710 N N . LYS A 1 88 ? -6.180 9.959 14.780 1.00 89.94 88 LYS A N 1
ATOM 711 C CA . LYS A 1 88 ? -6.487 11.401 14.823 1.00 89.94 88 LYS A CA 1
ATOM 712 C C . LYS A 1 88 ? -5.256 12.271 15.133 1.00 89.94 88 LYS A C 1
ATOM 714 O O . LYS A 1 88 ? -5.396 13.381 15.634 1.00 89.94 88 LYS A O 1
ATOM 719 N N . GLU A 1 89 ? -4.067 11.781 14.792 1.00 89.25 89 GLU A N 1
ATOM 720 C CA . GLU A 1 89 ? -2.764 12.452 14.922 1.00 89.25 89 GLU A CA 1
ATOM 721 C C . GLU A 1 89 ? -2.265 12.901 13.537 1.00 89.25 89 GLU A C 1
ATOM 723 O O . GLU A 1 89 ? -1.112 12.695 13.164 1.00 89.25 89 GLU A O 1
ATOM 728 N N . GLU A 1 90 ? -3.171 13.430 12.713 1.00 77.81 90 GLU A N 1
ATOM 729 C CA . GLU A 1 90 ? -2.913 13.658 11.293 1.00 77.81 90 GLU A CA 1
ATOM 730 C C . GLU A 1 90 ? -1.740 14.624 11.057 1.00 77.81 90 GLU A C 1
ATOM 732 O O . GLU A 1 90 ? -1.694 15.734 11.590 1.00 77.81 90 GLU A O 1
ATOM 737 N N . ILE A 1 91 ? -0.802 14.202 10.206 1.00 83.62 91 ILE A N 1
ATOM 738 C CA . ILE A 1 91 ? 0.371 14.991 9.829 1.00 83.62 91 ILE A CA 1
ATOM 739 C C . ILE A 1 91 ? 0.042 15.735 8.532 1.00 83.62 91 ILE A C 1
ATOM 741 O O . ILE A 1 91 ? 0.115 15.166 7.444 1.00 83.62 91 ILE A O 1
ATOM 745 N N . THR A 1 92 ? -0.306 17.017 8.634 1.00 80.44 92 THR A N 1
ATOM 746 C CA . THR A 1 92 ? -0.734 17.843 7.487 1.00 80.44 92 THR A CA 1
ATOM 747 C C . THR A 1 92 ? 0.349 18.035 6.423 1.00 80.44 92 THR A C 1
ATOM 749 O O . THR A 1 92 ? 0.030 18.155 5.246 1.00 80.44 92 THR A O 1
ATOM 752 N N . ASN A 1 93 ? 1.627 18.000 6.810 1.00 83.88 93 ASN A N 1
ATOM 753 C CA . ASN A 1 93 ? 2.766 18.108 5.890 1.00 83.88 93 ASN A CA 1
ATOM 754 C C . ASN A 1 93 ? 3.235 16.749 5.340 1.00 83.88 93 ASN A C 1
ATOM 756 O O . ASN A 1 93 ? 4.313 16.656 4.753 1.00 83.88 93 ASN A O 1
ATOM 760 N N . HIS A 1 94 ? 2.474 15.673 5.554 1.00 86.50 94 HIS A N 1
ATOM 761 C CA . HIS A 1 94 ? 2.823 14.371 5.002 1.00 86.50 94 HIS A CA 1
ATOM 762 C C . HIS A 1 94 ? 2.597 14.361 3.494 1.00 86.50 94 HIS A C 1
ATOM 764 O O . HIS A 1 94 ? 1.590 14.862 3.002 1.00 86.50 94 HIS A O 1
ATOM 770 N N . ALA A 1 95 ? 3.467 13.672 2.760 1.00 85.44 95 ALA A N 1
ATOM 771 C CA . ALA A 1 95 ? 3.342 13.527 1.314 1.00 85.44 95 ALA A CA 1
ATOM 772 C C . ALA A 1 95 ? 1.952 12.980 0.884 1.00 85.44 95 ALA A C 1
ATOM 774 O O . ALA A 1 95 ? 1.426 13.347 -0.159 1.00 85.44 95 ALA A O 1
ATOM 775 N N . TRP A 1 96 ? 1.318 12.150 1.721 1.00 87.38 96 TRP A N 1
ATOM 776 C CA . TRP A 1 96 ? 0.020 11.523 1.461 1.00 87.38 96 TRP A CA 1
ATOM 777 C C . TRP A 1 96 ? -1.180 12.353 1.941 1.00 87.38 96 TRP A C 1
ATOM 779 O O . TRP A 1 96 ? -2.317 11.948 1.701 1.00 87.38 96 TRP A O 1
ATOM 789 N N . ALA A 1 97 ? -0.958 13.510 2.577 1.00 88.25 97 ALA A N 1
ATOM 790 C CA . ALA A 1 97 ? -2.020 14.340 3.148 1.00 88.25 97 ALA A CA 1
ATOM 791 C C . ALA A 1 97 ? -3.077 14.740 2.106 1.00 88.25 97 ALA A C 1
ATOM 793 O O . ALA A 1 97 ? -4.277 14.639 2.361 1.00 88.25 97 ALA A O 1
ATOM 794 N N . ASN A 1 98 ? -2.648 15.069 0.885 1.00 86.19 98 ASN A N 1
ATOM 795 C CA . ASN A 1 98 ? -3.549 15.421 -0.219 1.00 86.19 98 ASN A CA 1
ATOM 796 C C . ASN A 1 98 ? -4.446 14.255 -0.678 1.00 86.19 98 ASN A C 1
ATOM 798 O O . ASN A 1 98 ? -5.494 14.482 -1.279 1.00 86.19 98 ASN A O 1
ATOM 802 N N . PHE A 1 99 ? -4.078 13.010 -0.361 1.00 84.62 99 PHE A N 1
ATOM 803 C CA . PHE A 1 99 ? -4.824 11.805 -0.732 1.00 84.62 99 PHE A CA 1
ATOM 804 C C . PHE A 1 99 ? -5.707 11.267 0.393 1.00 84.62 99 PHE A C 1
ATOM 806 O O . PHE A 1 99 ? -6.305 10.199 0.261 1.00 84.62 99 PHE A O 1
ATOM 813 N N . ARG A 1 100 ? -5.848 12.008 1.496 1.00 87.19 100 ARG A N 1
ATOM 814 C CA . ARG A 1 100 ? -6.692 11.630 2.636 1.00 87.19 100 ARG A CA 1
ATOM 815 C C . ARG A 1 100 ? -8.118 11.251 2.235 1.00 87.19 100 ARG A C 1
ATOM 817 O O . ARG A 1 100 ? -8.712 10.353 2.826 1.00 87.19 100 ARG A O 1
ATOM 824 N N . THR A 1 101 ? -8.680 11.922 1.233 1.00 86.00 101 THR A N 1
ATOM 825 C CA . THR A 1 101 ? -10.038 11.667 0.729 1.00 86.00 101 THR A CA 1
ATOM 826 C C . THR A 1 101 ? -10.206 10.282 0.100 1.00 86.00 101 THR A C 1
ATOM 828 O O . THR A 1 101 ? -11.333 9.793 0.036 1.00 86.00 101 THR A O 1
ATOM 831 N N . TYR A 1 102 ? -9.109 9.634 -0.303 1.00 85.44 102 TYR A N 1
ATOM 832 C CA . TYR A 1 102 ? -9.094 8.277 -0.850 1.00 85.44 102 TYR A CA 1
ATOM 833 C C . TYR A 1 102 ? -9.001 7.184 0.224 1.00 85.44 102 TYR A C 1
ATOM 835 O O . TYR A 1 102 ? -9.139 6.004 -0.099 1.00 85.44 102 TYR A O 1
ATOM 843 N N . ILE A 1 103 ? -8.809 7.539 1.501 1.00 89.19 103 ILE A N 1
ATOM 844 C CA . ILE A 1 103 ? -8.884 6.565 2.594 1.00 89.19 103 ILE A CA 1
ATOM 845 C C . ILE A 1 103 ? -10.329 6.078 2.721 1.00 89.19 103 ILE A C 1
ATOM 847 O O . ILE A 1 103 ? -11.273 6.871 2.792 1.00 89.19 103 ILE A O 1
ATOM 851 N N . ASN A 1 104 ? -10.510 4.757 2.778 1.00 90.06 104 ASN A N 1
ATOM 852 C CA . ASN A 1 104 ? -11.836 4.166 2.867 1.00 90.06 104 ASN A CA 1
ATOM 853 C C . ASN A 1 104 ? -12.559 4.638 4.141 1.00 90.06 104 ASN A C 1
ATOM 855 O O . ASN A 1 104 ? -12.102 4.426 5.266 1.00 90.06 104 ASN A O 1
ATOM 859 N N . LYS A 1 105 ? -13.735 5.249 3.961 1.00 90.06 105 LYS A N 1
ATOM 860 C CA . LYS A 1 105 ? -14.568 5.763 5.057 1.00 90.06 105 LYS A 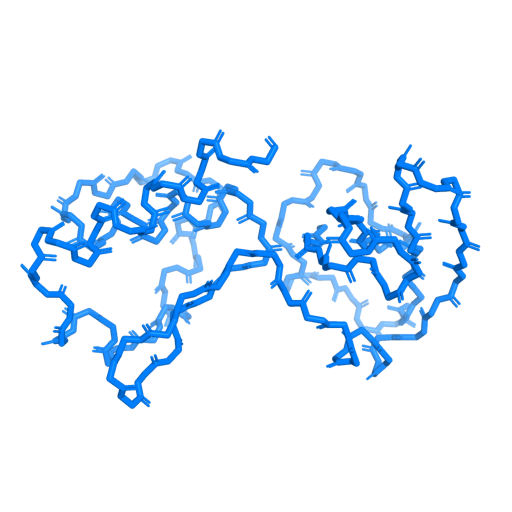CA 1
ATOM 861 C C . LYS A 1 105 ? -14.997 4.666 6.039 1.00 90.06 105 LYS A C 1
ATOM 863 O O . LYS A 1 105 ? -15.214 4.970 7.213 1.00 90.06 105 LYS A O 1
ATOM 868 N N . SER A 1 106 ? -15.097 3.404 5.599 1.00 89.44 106 SER A N 1
ATOM 869 C CA . SER A 1 106 ? -15.385 2.275 6.494 1.00 89.44 106 SER A CA 1
ATOM 870 C C . SER A 1 106 ? -14.272 2.091 7.527 1.00 89.44 106 SER A C 1
ATOM 872 O O . SER A 1 106 ? -14.562 1.830 8.690 1.00 89.44 106 SER A O 1
ATOM 874 N N . TRP A 1 107 ? -13.009 2.308 7.152 1.00 91.38 107 TRP A N 1
ATOM 875 C CA . TRP A 1 107 ? -11.876 2.195 8.069 1.00 91.38 107 TRP A CA 1
ATOM 876 C C . TRP A 1 107 ? -11.966 3.267 9.153 1.00 91.38 107 TRP A C 1
ATOM 878 O O . TRP A 1 107 ? -11.882 2.954 10.334 1.00 91.38 107 TRP A O 1
ATOM 888 N N . LEU A 1 108 ? -12.258 4.508 8.759 1.00 88.00 108 LEU A N 1
ATOM 889 C CA . LEU A 1 108 ? -12.375 5.647 9.674 1.00 88.00 108 LEU A CA 1
ATOM 890 C C . LEU A 1 108 ? -13.518 5.517 10.690 1.00 88.00 108 LEU A C 1
ATOM 892 O O . LEU A 1 108 ? -13.475 6.167 11.727 1.00 88.00 108 LEU A O 1
ATOM 896 N N . THR A 1 109 ? -14.547 4.728 10.377 1.00 84.50 109 THR A N 1
ATOM 897 C CA . THR A 1 109 ? -15.765 4.579 11.197 1.00 84.50 109 THR A CA 1
ATOM 898 C C . THR A 1 109 ? -15.840 3.257 11.954 1.00 84.50 109 THR A C 1
ATOM 900 O O . THR A 1 109 ? -16.589 3.145 12.920 1.00 84.50 109 THR A O 1
ATOM 903 N N . LYS A 1 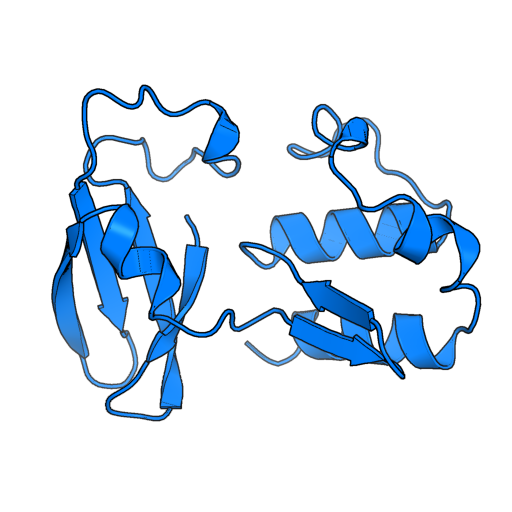110 ? -15.105 2.231 11.515 1.00 82.25 110 LYS A N 1
ATOM 904 C CA . LYS A 1 110 ? -15.111 0.901 12.142 1.00 82.25 110 LYS A CA 1
ATOM 905 C C . LYS A 1 110 ? -13.836 0.621 12.932 1.00 82.25 110 LYS A C 1
ATOM 907 O O . LYS A 1 110 ? -13.852 -0.203 13.845 1.00 82.25 110 LYS A O 1
ATOM 912 N N . ILE A 1 111 ? -12.729 1.285 12.603 1.00 83.25 111 ILE A N 1
ATOM 913 C CA . ILE A 1 111 ? -11.433 1.050 1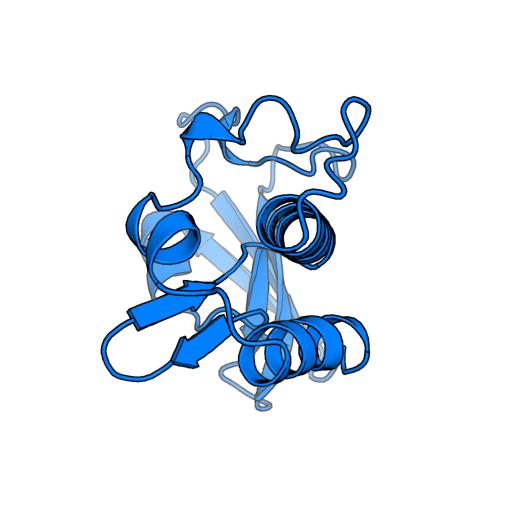3.239 1.00 83.25 111 ILE A CA 1
ATOM 914 C C . ILE A 1 111 ? -11.206 2.106 14.310 1.00 83.25 111 ILE A C 1
ATOM 916 O O . ILE A 1 111 ? -10.640 3.168 14.078 1.00 83.25 111 ILE A O 1
ATOM 920 N N . HIS A 1 112 ? -11.660 1.775 15.513 1.00 73.94 112 HIS A N 1
ATOM 921 C CA . HIS A 1 112 ? -11.464 2.597 16.708 1.00 73.94 112 HIS A CA 1
ATOM 922 C C . HIS A 1 112 ? -10.712 1.861 17.820 1.00 73.94 112 HIS A C 1
ATOM 924 O O . HIS A 1 112 ? -10.411 2.437 18.859 1.00 73.94 112 HIS A O 1
ATOM 930 N N . ASN A 1 113 ? -10.415 0.574 17.623 1.00 77.56 113 ASN A N 1
ATOM 931 C CA . ASN A 1 113 ? -9.773 -0.255 18.632 1.00 77.56 113 ASN A CA 1
ATOM 932 C C . ASN A 1 113 ? -8.243 -0.190 18.501 1.00 77.56 113 ASN A C 1
ATOM 934 O O . ASN A 1 113 ? -7.693 -0.528 17.448 1.00 77.56 113 ASN A O 1
ATOM 938 N N . ASN A 1 114 ? -7.562 0.144 19.601 1.00 83.69 114 ASN A N 1
ATOM 939 C CA . ASN A 1 114 ? -6.100 0.141 19.712 1.00 83.69 114 ASN A CA 1
ATOM 940 C C . ASN A 1 114 ? -5.467 -1.187 19.274 1.00 83.69 114 ASN A C 1
ATOM 942 O O . ASN A 1 114 ? -4.390 -1.186 18.697 1.00 83.69 114 ASN A O 1
ATOM 946 N N . SER A 1 115 ? -6.141 -2.325 19.465 1.00 85.81 115 SER A N 1
ATOM 947 C CA . SER A 1 115 ? -5.653 -3.628 18.994 1.00 85.81 115 SER A CA 1
ATOM 948 C C . SER A 1 115 ? -5.448 -3.669 17.475 1.00 85.81 115 SER A C 1
ATOM 950 O O . SER A 1 115 ? -4.468 -4.237 16.997 1.00 85.81 115 SER A O 1
ATOM 952 N N . VAL A 1 116 ? -6.344 -3.045 16.706 1.00 86.62 116 VAL A N 1
ATOM 953 C CA . VAL A 1 116 ? -6.239 -2.996 15.242 1.00 86.62 116 VAL A CA 1
ATOM 954 C C . VAL A 1 116 ? -5.133 -2.040 14.814 1.00 86.62 116 VAL A C 1
ATOM 956 O O . VAL A 1 116 ? -4.326 -2.383 13.953 1.00 86.62 116 VAL A O 1
ATOM 959 N N . ILE A 1 117 ? -5.062 -0.872 15.453 1.00 90.62 117 ILE A N 1
ATOM 960 C CA . ILE A 1 117 ? -4.001 0.108 15.210 1.00 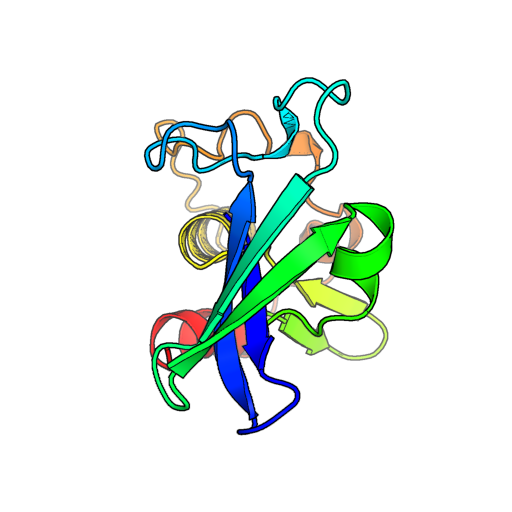90.62 117 ILE A CA 1
ATOM 961 C C . ILE A 1 117 ? -2.631 -0.529 15.483 1.00 90.62 117 ILE A C 1
ATOM 963 O O . ILE A 1 117 ? -1.760 -0.475 14.622 1.00 90.62 117 ILE A O 1
ATOM 967 N N . ASN A 1 118 ? -2.483 -1.263 16.588 1.00 90.88 118 ASN A N 1
ATOM 968 C CA . ASN A 1 118 ? -1.251 -1.979 16.925 1.00 90.88 118 ASN A CA 1
ATOM 969 C C . ASN A 1 118 ? -0.863 -3.027 15.866 1.00 90.88 118 ASN A C 1
ATOM 971 O O . ASN A 1 118 ? 0.322 -3.218 15.594 1.00 90.88 118 ASN A O 1
ATOM 975 N N . LYS A 1 119 ? -1.837 -3.714 15.244 1.00 90.81 119 LYS A N 1
ATOM 976 C CA . LYS A 1 119 ? -1.562 -4.649 14.135 1.00 90.81 119 LYS A CA 1
ATOM 977 C C . LYS A 1 119 ? -1.025 -3.922 12.901 1.00 90.81 119 LYS A C 1
ATOM 979 O O . LYS A 1 119 ? -0.094 -4.417 12.273 1.00 90.81 119 LYS A O 1
ATOM 984 N N . LEU A 1 120 ? -1.585 -2.760 12.567 1.00 91.94 120 LEU A N 1
ATOM 985 C CA . LEU A 1 120 ? -1.101 -1.931 11.458 1.00 91.94 120 LEU A CA 1
ATOM 986 C C . LEU A 1 120 ? 0.302 -1.384 11.750 1.00 91.94 120 LEU A C 1
ATOM 988 O O . LEU A 1 120 ? 1.178 -1.441 10.894 1.00 91.94 120 LEU A O 1
ATOM 992 N N . GLU A 1 121 ? 0.559 -0.939 12.977 1.00 92.69 121 GLU A N 1
ATOM 993 C CA . GLU A 1 121 ? 1.888 -0.489 13.401 1.00 92.69 121 GLU A CA 1
ATOM 994 C C . GLU A 1 121 ? 2.933 -1.607 13.390 1.00 92.69 121 GLU A C 1
ATOM 996 O O . GLU A 1 121 ? 4.104 -1.357 13.104 1.00 92.69 121 GLU A O 1
ATOM 1001 N N . ALA A 1 122 ? 2.536 -2.848 13.678 1.00 91.81 122 ALA A N 1
ATOM 1002 C CA . ALA A 1 122 ? 3.440 -3.989 13.594 1.00 91.81 122 ALA A CA 1
ATOM 1003 C C . ALA A 1 122 ? 3.949 -4.216 12.160 1.00 91.81 122 ALA A C 1
ATOM 1005 O O . ALA A 1 122 ? 5.102 -4.607 11.984 1.00 91.81 122 ALA A O 1
ATOM 1006 N N . LEU A 1 123 ? 3.142 -3.919 11.134 1.00 90.44 123 LEU A N 1
ATOM 1007 C CA . LEU A 1 123 ? 3.587 -4.006 9.740 1.00 90.44 123 LEU A CA 1
ATOM 1008 C C . LEU A 1 123 ? 4.693 -2.996 9.414 1.00 90.44 123 LEU A C 1
ATOM 1010 O O . LEU A 1 123 ? 5.625 -3.348 8.698 1.00 90.44 123 LEU A O 1
ATOM 1014 N N . LEU A 1 124 ? 4.653 -1.792 10.000 1.00 88.25 124 LEU A N 1
ATOM 1015 C CA . LEU A 1 124 ? 5.704 -0.779 9.814 1.00 88.25 124 LEU A CA 1
ATOM 1016 C C . LEU A 1 124 ? 7.076 -1.254 10.325 1.00 88.25 124 LEU A C 1
ATOM 1018 O O . LEU A 1 124 ? 8.105 -0.824 9.808 1.00 88.25 124 LEU A O 1
ATOM 1022 N N . LYS A 1 125 ? 7.091 -2.147 11.326 1.00 82.50 125 LYS A N 1
ATOM 1023 C CA . LYS A 1 125 ? 8.310 -2.681 11.958 1.00 82.50 125 LYS A CA 1
ATOM 1024 C C . LYS A 1 125 ? 8.871 -3.930 11.266 1.00 82.50 125 LYS A C 1
ATOM 1026 O O . LYS A 1 125 ? 10.040 -4.241 11.459 1.00 82.50 125 LYS A O 1
ATOM 1031 N N . ASN A 1 126 ? 8.056 -4.648 10.489 1.00 63.41 126 ASN A N 1
ATOM 1032 C CA . ASN A 1 126 ? 8.345 -6.010 10.014 1.00 63.41 126 ASN A CA 1
ATOM 1033 C C . ASN A 1 126 ? 8.841 -6.102 8.558 1.00 63.41 126 ASN A C 1
ATOM 1035 O O . ASN A 1 126 ? 8.744 -7.166 7.947 1.00 63.41 126 ASN A O 1
ATOM 1039 N N . THR A 1 127 ? 9.345 -5.015 7.975 1.00 54.59 127 THR A N 1
ATOM 1040 C CA . THR A 1 127 ? 9.791 -4.992 6.567 1.00 54.59 127 THR A CA 1
ATOM 1041 C C . THR A 1 127 ? 11.201 -4.477 6.416 1.00 54.59 127 THR A C 1
ATOM 1043 O O . THR A 1 127 ? 11.493 -3.436 7.048 1.00 54.59 127 THR A O 1
#

Nearest PDB structures (foldseek):
  6zn8-assembly1_C  TM=5.321E-01  e=4.079E+00  Haemophilus influenzae 86-028NP
  2evr-assembly1_A  TM=3.732E-01  e=8.031E+00  Nostoc punctiforme PCC 73102
  4rxj-assembly1_A-2  TM=2.595E-01  e=6.676E+00  Homo sapiens
  5oby-assembly1_A  TM=2.759E-01  e=8.031E+00  Mycoplasmoides genitalium G37

Sequence (127 aa):
MIEVVCSSCTKSALLIHSEAPVTVEHFLDIDYSSRIWEFNCIHCLKRMTVLWEETKKFSLTNKVEIGNEVVWAWNKNHLAFIVSVLKKEEITNHAWANFRTYINKSWLTKIHNNSVINKLEALLKNT

Foldseek 3Di:
DFWFQDPPPRDIKDKAQPPDDPPDPDCVPPDPPGQWIWIADPPVRDIDIDGVVCVVVTHGLQWDDDPPDIDGDRDLLRLVQVLCVLVVVHDCPRPCNVVPVVHDVCCNVVPNDPVVSVVSVVSSVPD

pLDDT: mean 86.16, std 10.16, range [54.41, 95.38]

Radius of gyration: 15.06 Å; Cα contacts (8 Å, |Δi|>4): 186; chains: 1; bounding box: 33×35×41 Å

Solvent-accessible surface area (backbone atoms only — not comparable to full-atom values): 7667 Å² total; per-residue (Å²): 65,36,34,23,40,30,91,88,73,73,42,70,21,37,37,35,50,72,86,55,62,90,84,46,70,67,64,88,78,57,67,81,86,64,47,50,27,38,37,44,23,82,84,79,65,52,69,48,80,42,48,57,83,54,55,72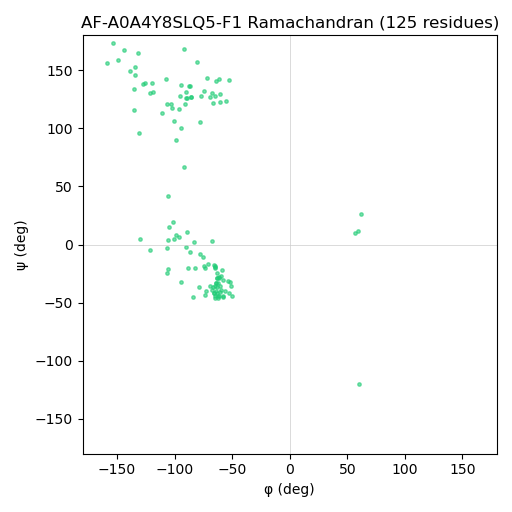,79,50,50,58,59,46,58,48,80,56,90,97,44,76,51,71,28,53,32,66,70,52,39,54,51,53,51,27,52,61,69,69,60,63,58,78,89,40,91,58,43,90,51,56,84,74,54,61,66,65,51,72,74,69,52,80,53,66,72,58,53,51,55,58,54,48,54,70,72,72,114

Mean predicted aligned error: 5.42 Å

Secondary structure (DSSP, 8-state):
-EEEE-TTTSSEEEEEETTS-TT---GGGS-TT--EEEEE-TTT--EEEEEHHHHTTSPBSEEEEETTEEEEESSHHHHHHHHHHHHT---TTSTTGGGGGGS-HHHHHH---HHHHHHHHHHHH--